Protein AF-A0A015Z1F5-F1 (afdb_monomer_lite)

Sequence (79 aa):
MNNLLEQRFFRLLSEYSQRKVSASEFAEAIEELAIHLADFSINEQDYSVLLRYFSFGLHRLKSYRVRFEQEKNTLFAFD

pLDDT: mean 88.68, std 9.29, range [49.91, 97.12]

Secondary structure (DSSP, 8-state):
-HHHHTSHHHHHHHHTTTS---HHHHHHHHHHHHHHHHHHHHHHHHHHHHHHHHHHHHHHHHHHHHHHHHHHHHHTT--

Radius of gyration: 26.59 Å; chains: 1; bounding box: 56×11×74 Å

Organism: NCBI:txid1339327

Foldseek 3Di:
DVVLCVQQLVVCVVCVVPDPDDPVSNVVSVVVNVVVVVVVVVVVVVVVVVVVVVVVVVVVVVVVVVVVVVVVVVVVVVD

Structure (mmCIF, N/CA/C/O backbone):
data_AF-A0A015Z1F5-F1
#
_entry.id   AF-A0A015Z1F5-F1
#
loop_
_atom_site.group_PDB
_atom_site.id
_atom_site.type_symbol
_atom_site.label_atom_id
_atom_site.label_alt_id
_atom_site.label_comp_id
_atom_site.label_asym_id
_atom_site.label_entity_id
_atom_site.label_seq_id
_atom_site.pdbx_PDB_ins_code
_atom_site.Cartn_x
_atom_site.Cartn_y
_atom_site.Cartn_z
_atom_site.occupancy
_atom_site.B_iso_or_equiv
_atom_site.auth_seq_id
_atom_site.auth_comp_id
_atom_site.auth_asym_id
_atom_site.auth_atom_id
_atom_site.pdbx_PDB_model_num
ATOM 1 N N . MET A 1 1 ? 3.760 5.365 5.656 1.00 49.91 1 MET A N 1
ATOM 2 C CA . MET A 1 1 ? 3.620 4.519 6.864 1.00 49.91 1 MET A CA 1
ATOM 3 C C . MET A 1 1 ? 2.977 5.252 8.042 1.00 49.91 1 MET A C 1
ATOM 5 O O . MET A 1 1 ? 2.313 4.592 8.827 1.00 49.91 1 MET A O 1
ATOM 9 N N . ASN A 1 2 ? 3.088 6.587 8.136 1.00 55.25 2 ASN A N 1
ATOM 10 C CA . ASN A 1 2 ? 2.513 7.362 9.249 1.00 55.25 2 ASN A CA 1
ATOM 11 C C . ASN A 1 2 ? 0.966 7.296 9.344 1.00 55.25 2 ASN A C 1
ATOM 13 O O . ASN A 1 2 ? 0.451 7.252 10.449 1.00 55.25 2 ASN A O 1
ATOM 17 N N . ASN A 1 3 ? 0.230 7.134 8.234 1.00 73.56 3 ASN A N 1
ATOM 18 C CA . ASN A 1 3 ? -1.249 7.134 8.252 1.00 73.56 3 ASN A CA 1
ATOM 19 C C . ASN A 1 3 ? -1.924 5.861 8.809 1.00 73.56 3 ASN A C 1
ATOM 21 O O . ASN A 1 3 ? -3.124 5.892 9.079 1.00 73.56 3 ASN A O 1
ATOM 25 N N . LEU A 1 4 ? -1.219 4.725 8.932 1.00 79.56 4 LEU A N 1
ATOM 26 C CA . LEU A 1 4 ? -1.862 3.464 9.344 1.00 79.56 4 LEU A CA 1
ATOM 27 C C . LEU A 1 4 ? -2.069 3.409 10.860 1.00 79.56 4 LEU A C 1
ATOM 29 O O . LEU A 1 4 ? -3.139 3.033 11.321 1.00 79.56 4 LEU A O 1
ATOM 33 N N . LEU A 1 5 ? -1.063 3.824 11.633 1.00 82.88 5 LEU A N 1
ATOM 34 C CA . LEU A 1 5 ? -1.128 3.832 13.099 1.00 82.88 5 LEU A CA 1
ATOM 35 C C . LEU A 1 5 ? -2.059 4.925 1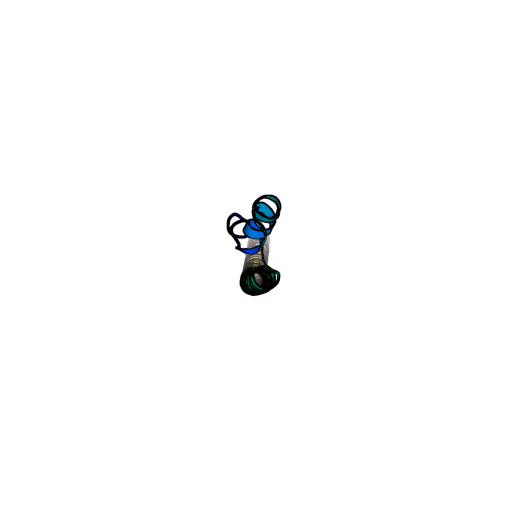3.646 1.00 82.88 5 LEU A C 1
ATOM 37 O O . LEU A 1 5 ? -2.492 4.843 14.790 1.00 82.88 5 LEU A O 1
ATOM 41 N N . GLU A 1 6 ? -2.399 5.917 12.822 1.00 86.75 6 GLU A N 1
ATOM 42 C CA . GLU A 1 6 ? -3.364 6.974 13.145 1.00 86.75 6 GLU A CA 1
ATOM 43 C C . GLU A 1 6 ? -4.829 6.518 12.989 1.00 86.75 6 GLU A C 1
ATOM 45 O O . GLU A 1 6 ? -5.746 7.199 13.463 1.00 86.75 6 GLU A O 1
ATOM 50 N N . GLN A 1 7 ? -5.071 5.355 12.366 1.00 91.00 7 GLN A N 1
ATOM 51 C CA . GLN A 1 7 ? -6.423 4.832 12.177 1.00 91.00 7 GLN A CA 1
ATOM 52 C C . GLN A 1 7 ? -7.108 4.563 13.517 1.00 91.00 7 GLN A C 1
ATOM 54 O O . GLN A 1 7 ? -6.498 4.126 14.500 1.00 91.00 7 GLN A O 1
ATOM 59 N N . ARG A 1 8 ? -8.423 4.804 13.540 1.00 93.06 8 ARG A N 1
ATOM 60 C CA . ARG A 1 8 ? -9.274 4.693 14.732 1.00 93.06 8 ARG A CA 1
ATOM 61 C C . ARG A 1 8 ? -9.103 3.347 15.441 1.00 93.06 8 ARG A C 1
ATOM 63 O O . ARG A 1 8 ? -9.021 3.328 16.663 1.00 93.06 8 ARG A O 1
ATOM 70 N N . PHE A 1 9 ? -8.937 2.259 14.691 1.00 93.75 9 PHE A N 1
ATOM 71 C CA . PHE A 1 9 ? -8.693 0.921 15.234 1.00 93.75 9 PHE A CA 1
ATOM 72 C C . PHE A 1 9 ? -7.478 0.848 16.175 1.00 93.75 9 PHE A C 1
ATOM 74 O O . PHE A 1 9 ? -7.608 0.407 17.316 1.00 93.75 9 PHE A O 1
ATOM 81 N N . PHE A 1 10 ? -6.305 1.320 15.742 1.00 92.19 10 PHE A N 1
ATOM 82 C CA . PHE A 1 10 ? -5.077 1.237 16.545 1.00 92.19 10 PHE A CA 1
ATOM 83 C C . PHE A 1 10 ? -5.123 2.150 17.770 1.00 92.19 10 PHE A C 1
ATOM 85 O O . PHE A 1 10 ? -4.632 1.786 18.840 1.00 92.19 10 PHE A O 1
ATOM 92 N N . ARG A 1 11 ? -5.784 3.303 17.644 1.00 91.62 11 ARG A N 1
ATOM 93 C CA . ARG A 1 11 ? -6.057 4.193 18.775 1.00 91.62 11 ARG A CA 1
ATOM 94 C C . ARG A 1 11 ? -6.966 3.530 19.814 1.00 91.62 11 ARG A C 1
ATOM 96 O O . ARG A 1 11 ? -6.626 3.541 20.992 1.00 91.62 11 ARG A O 1
ATOM 103 N N . LEU A 1 12 ? -8.048 2.870 19.392 1.00 93.06 12 LEU A N 1
ATOM 104 C CA . LEU A 1 12 ? -8.932 2.130 20.303 1.00 93.06 12 LEU A CA 1
ATOM 105 C C . LEU A 1 12 ? -8.209 0.976 21.013 1.00 93.06 12 LEU A C 1
ATOM 107 O O . LEU A 1 12 ? -8.437 0.755 22.201 1.00 93.06 12 LEU A O 1
ATOM 111 N N . LEU A 1 13 ? -7.303 0.270 20.325 1.00 90.94 13 LEU A N 1
ATOM 112 C CA . LEU A 1 13 ? -6.455 -0.748 20.957 1.00 90.94 13 LEU A CA 1
ATOM 113 C C . LEU A 1 13 ? -5.534 -0.150 22.030 1.00 90.94 13 LEU A C 1
ATOM 115 O O . LEU A 1 13 ? -5.377 -0.738 23.099 1.00 90.94 13 LEU A O 1
ATOM 119 N N . SER A 1 14 ? -4.956 1.026 21.771 1.00 89.38 14 SER A N 1
ATOM 120 C CA . SER A 1 14 ? -4.104 1.728 22.737 1.00 89.38 14 SER A CA 1
ATOM 121 C C . SER A 1 14 ? -4.887 2.230 23.955 1.00 89.38 14 SER A C 1
ATOM 123 O O . SER A 1 14 ? -4.358 2.249 25.066 1.00 89.38 14 SER A O 1
ATOM 125 N N . GLU A 1 15 ? -6.141 2.636 23.762 1.00 89.50 15 GLU A N 1
ATOM 126 C CA . GLU A 1 15 ? -7.010 3.173 24.815 1.00 89.50 15 GLU A CA 1
ATOM 127 C C . GLU A 1 15 ? -7.711 2.085 25.641 1.00 89.50 15 GLU A C 1
ATOM 129 O O . GLU A 1 15 ? -8.253 2.383 26.706 1.00 89.50 15 GLU A O 1
ATOM 134 N N . TYR A 1 16 ? -7.674 0.822 25.202 1.00 85.88 16 TYR A N 1
ATOM 135 C CA . TYR A 1 16 ? -8.415 -0.286 25.818 1.00 85.88 16 TYR A CA 1
ATOM 136 C C . TYR A 1 16 ? -8.116 -0.486 27.314 1.00 85.88 16 TYR A C 1
ATOM 138 O O . TYR A 1 16 ? -8.982 -0.911 28.077 1.00 85.88 16 TYR A O 1
ATOM 146 N N . SER A 1 17 ? -6.896 -0.160 27.758 1.00 83.44 17 SER A N 1
ATOM 147 C CA . SER A 1 17 ? -6.506 -0.237 29.174 1.00 83.44 17 SER A CA 1
ATOM 148 C C . SER A 1 17 ? -7.065 0.907 30.030 1.00 83.44 17 SER A C 1
ATOM 150 O O . SER A 1 17 ? -7.207 0.751 31.240 1.00 83.44 17 SER A O 1
ATOM 152 N N . GLN A 1 18 ? -7.385 2.048 29.414 1.00 88.81 18 GLN A N 1
ATOM 153 C CA . GLN A 1 18 ? -7.813 3.277 30.089 1.00 88.81 18 GLN A CA 1
ATOM 154 C C . GLN A 1 18 ? -9.327 3.502 30.005 1.00 88.81 18 GLN A C 1
ATOM 156 O O . GLN A 1 18 ? -9.915 4.113 30.897 1.00 88.81 18 GLN A O 1
ATOM 161 N N . ARG A 1 19 ? -9.971 3.008 28.944 1.00 87.94 19 ARG A N 1
ATOM 162 C CA . ARG A 1 19 ? -11.395 3.196 28.668 1.00 87.94 19 ARG A CA 1
ATOM 163 C C . ARG A 1 19 ? -12.020 1.885 28.214 1.00 87.94 19 ARG A C 1
ATOM 165 O O . ARG A 1 19 ? -11.481 1.170 27.376 1.00 87.94 19 ARG A O 1
ATOM 172 N N . LYS A 1 20 ? -13.231 1.615 28.704 1.00 84.56 20 LYS A N 1
ATOM 173 C CA . LYS A 1 20 ? -14.051 0.514 28.199 1.00 84.56 20 LYS A CA 1
ATOM 174 C C . LYS A 1 20 ? -14.600 0.891 26.820 1.00 84.56 20 LYS A C 1
ATOM 176 O O . LYS A 1 20 ? -15.504 1.718 26.720 1.00 84.56 20 LYS A O 1
ATOM 181 N N . VAL A 1 21 ? -14.017 0.312 25.778 1.00 86.50 21 VAL A N 1
ATOM 182 C CA . VAL A 1 21 ? -14.470 0.457 24.390 1.00 86.50 21 VAL A CA 1
ATOM 183 C C . VAL A 1 21 ? -15.567 -0.573 24.117 1.00 86.50 21 VAL A C 1
ATOM 185 O O . VAL A 1 21 ? -15.474 -1.723 24.553 1.00 86.50 21 VAL A O 1
ATOM 188 N N . SER A 1 22 ? -16.631 -0.160 23.435 1.00 90.94 22 SER A N 1
ATOM 189 C CA . SER A 1 22 ? -17.737 -1.054 23.080 1.00 90.94 22 SER A CA 1
ATOM 190 C C . SER A 1 22 ? -17.392 -1.954 21.888 1.00 90.94 22 SER A C 1
ATOM 192 O O . SER A 1 22 ? -16.574 -1.611 21.035 1.00 90.94 22 SER A O 1
ATOM 194 N N . ALA A 1 23 ? -18.051 -3.113 21.795 1.00 90.44 23 ALA A N 1
ATOM 195 C CA . ALA A 1 23 ? -17.879 -4.009 20.650 1.00 90.44 23 ALA A CA 1
ATOM 196 C C . ALA A 1 23 ? -18.321 -3.355 19.327 1.00 90.44 23 ALA A C 1
ATOM 198 O O . ALA A 1 23 ? -17.705 -3.600 18.294 1.00 90.44 23 ALA A O 1
ATOM 199 N N . SER A 1 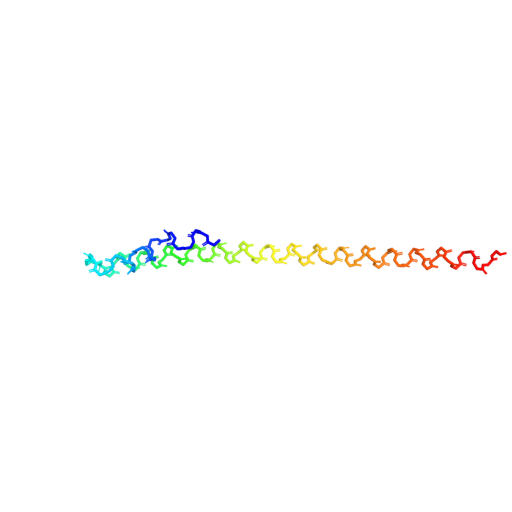24 ? -19.344 -2.493 19.362 1.00 93.69 24 SER A N 1
ATOM 200 C CA . SER A 1 24 ? -19.811 -1.736 18.195 1.00 93.69 24 SER A CA 1
ATOM 201 C C . SER A 1 24 ? -18.780 -0.717 17.713 1.00 93.69 24 SER A C 1
ATOM 203 O O . SER A 1 24 ? -18.513 -0.654 16.520 1.00 93.69 24 SER A O 1
ATOM 205 N N . GLU A 1 25 ? -18.135 0.024 18.623 1.00 92.81 25 GLU A N 1
ATOM 206 C CA . GLU A 1 25 ? -17.061 0.960 18.251 1.00 92.81 25 GLU A CA 1
ATOM 207 C C . GLU A 1 25 ? -15.869 0.239 17.613 1.00 92.81 25 GLU A C 1
ATOM 209 O O . GLU A 1 25 ? -15.262 0.761 16.679 1.00 92.81 25 GLU A O 1
ATOM 214 N N . PHE A 1 26 ? -15.532 -0.959 18.101 1.00 92.88 26 PHE A N 1
ATOM 215 C CA . PHE A 1 26 ? -14.494 -1.782 17.483 1.00 92.88 26 PHE A CA 1
ATOM 216 C C . PHE A 1 26 ? -14.903 -2.296 16.104 1.00 92.88 26 PHE A C 1
ATOM 218 O O . PHE A 1 26 ? -14.074 -2.288 15.199 1.00 92.88 26 PHE A O 1
ATOM 225 N N . ALA A 1 27 ? -16.155 -2.723 15.936 1.00 95.00 27 ALA A N 1
ATOM 226 C CA . ALA A 1 27 ? -16.661 -3.188 14.649 1.00 95.00 27 ALA A CA 1
ATOM 227 C C . ALA A 1 27 ? -16.596 -2.080 13.584 1.00 95.00 27 ALA A C 1
ATOM 229 O O . ALA A 1 27 ? -16.045 -2.312 12.511 1.00 95.00 27 ALA A O 1
ATOM 230 N N . GLU A 1 28 ? -17.046 -0.865 13.912 1.00 95.88 28 GLU A N 1
ATOM 231 C CA . GLU A 1 28 ? -16.931 0.303 13.024 1.00 95.88 28 GLU A CA 1
ATOM 232 C C . GLU A 1 28 ? -15.471 0.613 12.670 1.00 95.88 28 GLU A C 1
ATOM 234 O O . GLU A 1 28 ? -15.134 0.830 11.510 1.00 95.88 28 GLU A O 1
ATOM 239 N N . ALA A 1 29 ? -14.572 0.592 13.657 1.00 94.94 29 ALA A N 1
ATOM 240 C CA . ALA A 1 29 ? -13.163 0.882 13.419 1.00 94.94 29 ALA A CA 1
ATOM 241 C C . ALA A 1 29 ? -12.466 -0.182 12.549 1.00 94.94 29 ALA A C 1
ATOM 243 O O . ALA A 1 29 ? -11.524 0.142 11.825 1.00 94.94 29 ALA A O 1
ATOM 244 N N . ILE A 1 30 ? -12.911 -1.442 12.612 1.00 94.69 30 ILE A N 1
ATOM 245 C CA . ILE A 1 30 ? -12.439 -2.517 11.728 1.00 94.69 30 ILE A CA 1
ATOM 246 C C . ILE A 1 30 ? -12.935 -2.290 10.295 1.00 94.69 30 ILE A C 1
ATOM 248 O O . ILE A 1 30 ? -12.164 -2.482 9.357 1.00 94.69 30 ILE A O 1
ATOM 252 N N . GLU A 1 31 ? -14.184 -1.860 10.114 1.00 96.19 31 GLU A N 1
ATOM 253 C CA . GLU A 1 31 ? -14.745 -1.553 8.794 1.00 96.19 31 GLU A CA 1
ATOM 254 C C . GLU A 1 31 ? -14.029 -0.360 8.139 1.00 96.19 31 GLU A C 1
ATOM 256 O O . GLU A 1 31 ? -13.578 -0.459 6.996 1.00 96.19 31 GLU A O 1
ATOM 261 N N . GLU A 1 32 ? -13.808 0.723 8.890 1.00 94.56 32 GLU A N 1
ATOM 262 C CA . GLU A 1 32 ? -13.014 1.878 8.442 1.00 94.56 32 GLU A CA 1
ATOM 263 C C . GLU A 1 32 ? -11.586 1.475 8.030 1.00 94.56 32 GLU A C 1
ATOM 265 O O . GLU A 1 32 ? -11.070 1.933 7.004 1.00 94.56 32 GLU A O 1
ATOM 270 N N . LEU A 1 33 ? -10.948 0.594 8.812 1.00 94.00 33 LEU A N 1
ATOM 271 C CA . LEU A 1 33 ? -9.614 0.077 8.511 1.00 94.00 33 LEU A CA 1
ATOM 272 C C . LEU A 1 33 ? -9.614 -0.784 7.241 1.00 94.00 33 LEU A C 1
ATOM 274 O O . LEU A 1 33 ? -8.690 -0.679 6.436 1.00 94.00 33 LEU A O 1
ATOM 278 N N . ALA A 1 34 ? -10.636 -1.618 7.043 1.00 93.12 34 ALA A N 1
ATOM 279 C CA . ALA A 1 34 ? -10.760 -2.463 5.860 1.00 93.12 34 ALA A CA 1
ATOM 280 C C . ALA A 1 34 ? -10.892 -1.632 4.574 1.00 93.12 34 ALA A C 1
ATOM 282 O O . ALA A 1 34 ? -10.233 -1.948 3.584 1.00 93.12 34 ALA A O 1
ATOM 283 N N . ILE A 1 35 ? -11.667 -0.542 4.605 1.00 92.00 35 ILE A N 1
ATOM 284 C CA . ILE A 1 35 ? -11.793 0.397 3.478 1.00 92.00 35 ILE A CA 1
ATOM 285 C C . ILE A 1 35 ? -10.435 1.036 3.161 1.00 92.00 35 ILE A C 1
ATOM 287 O O . ILE A 1 35 ? -9.982 0.987 2.019 1.00 92.00 35 ILE A O 1
ATOM 291 N N . HIS A 1 36 ? -9.734 1.552 4.176 1.00 89.56 36 HIS A N 1
ATOM 292 C CA . HIS A 1 36 ? -8.403 2.139 3.986 1.00 89.56 36 HIS A CA 1
ATOM 293 C C . HIS A 1 36 ? -7.389 1.145 3.405 1.00 89.56 36 HIS A C 1
ATOM 295 O O . HIS A 1 36 ? -6.573 1.516 2.561 1.00 89.56 36 HIS A O 1
ATOM 301 N N . LEU A 1 37 ? -7.415 -0.112 3.859 1.00 88.06 37 LEU A N 1
ATOM 302 C CA . LEU A 1 37 ? -6.533 -1.159 3.343 1.00 88.06 37 LEU A CA 1
ATOM 303 C C . LEU A 1 37 ? -6.869 -1.527 1.894 1.00 88.06 37 LEU A C 1
ATOM 305 O O . LEU A 1 37 ? -5.949 -1.750 1.107 1.00 88.06 37 LEU A O 1
ATOM 309 N N . ALA A 1 38 ? -8.152 -1.557 1.528 1.00 87.31 38 ALA A N 1
ATOM 310 C CA . ALA A 1 38 ? -8.577 -1.792 0.153 1.00 87.31 38 ALA A CA 1
ATOM 311 C C . ALA A 1 38 ? -8.096 -0.670 -0.784 1.00 87.31 38 ALA A C 1
ATOM 313 O O . ALA A 1 38 ? -7.467 -0.959 -1.802 1.00 87.31 38 ALA A O 1
ATOM 314 N N . ASP A 1 39 ? -8.290 0.596 -0.403 1.00 86.31 39 ASP A N 1
ATOM 315 C CA . ASP A 1 39 ? -7.830 1.754 -1.182 1.00 86.31 39 ASP A CA 1
ATOM 316 C C . ASP A 1 39 ? -6.301 1.785 -1.320 1.00 86.31 39 ASP A C 1
ATOM 318 O O . ASP A 1 39 ? -5.762 2.030 -2.404 1.00 86.31 39 ASP A O 1
ATOM 322 N N . PHE A 1 40 ? -5.577 1.489 -0.235 1.00 84.06 40 PHE A N 1
ATOM 323 C CA . PHE A 1 40 ? -4.118 1.406 -0.266 1.00 84.06 40 PHE A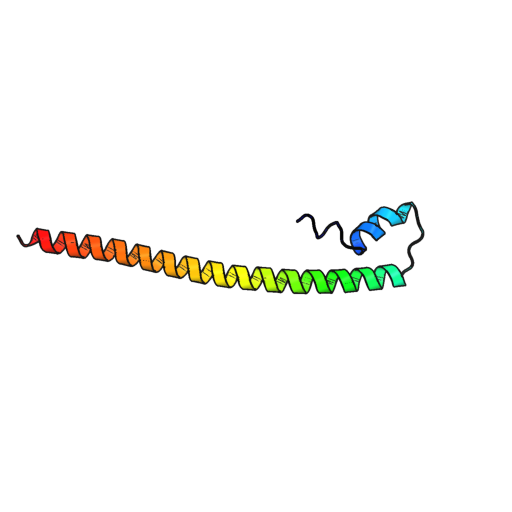 CA 1
ATOM 324 C C . PHE A 1 40 ? -3.632 0.281 -1.186 1.00 84.06 40 PHE A C 1
ATOM 326 O O . PHE A 1 40 ? -2.720 0.498 -1.983 1.00 84.06 40 PHE A O 1
ATOM 333 N N . SER A 1 41 ? -4.259 -0.897 -1.110 1.00 79.12 41 SER A N 1
ATOM 334 C CA . SER A 1 41 ? -3.917 -2.048 -1.950 1.00 79.12 41 SER A CA 1
ATOM 335 C C . SER A 1 41 ? -4.139 -1.759 -3.434 1.00 79.12 41 SER A C 1
ATOM 337 O O . SER A 1 41 ? -3.327 -2.180 -4.257 1.00 79.12 41 SER A O 1
ATOM 339 N N . ILE A 1 42 ? -5.214 -1.048 -3.788 1.00 80.69 42 ILE A N 1
ATOM 340 C CA . ILE A 1 42 ? -5.482 -0.637 -5.173 1.00 80.69 42 ILE A CA 1
ATOM 341 C C . ILE A 1 42 ? -4.377 0.306 -5.654 1.00 80.69 42 ILE A C 1
ATOM 343 O O . ILE A 1 42 ? -3.778 0.075 -6.704 1.00 80.69 42 ILE A O 1
ATOM 347 N N . ASN A 1 43 ? -4.047 1.316 -4.849 1.00 84.50 43 ASN A N 1
ATOM 348 C CA . ASN A 1 43 ? -3.011 2.284 -5.187 1.00 84.50 43 ASN A CA 1
ATOM 349 C C . ASN A 1 43 ? -1.628 1.623 -5.359 1.00 84.50 43 ASN A C 1
ATOM 351 O O . ASN A 1 43 ? -0.924 1.876 -6.335 1.00 84.50 43 ASN A O 1
ATOM 355 N N . GLU A 1 44 ? -1.236 0.731 -4.443 1.00 85.38 44 GLU A N 1
ATOM 356 C CA . GLU A 1 44 ? 0.013 -0.033 -4.549 1.00 85.38 44 GLU A CA 1
ATOM 357 C C . GLU A 1 44 ? 0.049 -0.880 -5.827 1.00 85.38 44 GLU A C 1
ATOM 359 O O . GLU A 1 44 ? 1.062 -0.905 -6.537 1.00 85.38 44 GLU A O 1
ATOM 364 N N . GLN A 1 45 ? -1.065 -1.535 -6.160 1.00 86.69 45 GLN A N 1
ATOM 365 C CA . GLN A 1 45 ? -1.158 -2.340 -7.366 1.00 86.69 45 GLN A CA 1
ATOM 366 C C . GLN A 1 45 ? -1.019 -1.486 -8.634 1.00 86.69 45 GLN A C 1
ATOM 368 O O . GLN A 1 45 ? -0.230 -1.851 -9.511 1.00 86.69 45 GLN A O 1
ATOM 373 N N . ASP A 1 46 ? -1.670 -0.326 -8.711 1.00 89.81 46 ASP A N 1
ATOM 374 C CA . ASP A 1 46 ? -1.530 0.609 -9.834 1.00 89.81 46 ASP A CA 1
ATOM 375 C C . ASP A 1 46 ? -0.086 1.110 -9.989 1.00 89.81 46 ASP A C 1
ATOM 377 O O . ASP A 1 46 ? 0.479 1.098 -11.092 1.00 89.81 46 ASP A O 1
ATOM 381 N N . TYR A 1 47 ? 0.575 1.460 -8.882 1.00 88.06 47 TYR A N 1
ATOM 382 C CA . TYR A 1 47 ? 1.993 1.825 -8.899 1.00 88.06 47 TYR A CA 1
ATOM 383 C C . TYR A 1 47 ? 2.892 0.673 -9.357 1.00 88.06 47 TYR A C 1
ATOM 385 O O . TYR A 1 47 ? 3.827 0.899 -10.132 1.00 88.06 47 TYR A O 1
ATOM 393 N N . SER A 1 48 ? 2.612 -0.564 -8.937 1.00 90.50 48 SER A N 1
ATOM 394 C CA . SER A 1 48 ? 3.368 -1.744 -9.374 1.00 90.50 48 SER A CA 1
ATOM 395 C C . SER A 1 48 ? 3.260 -1.960 -10.890 1.00 90.50 48 SER A C 1
ATOM 397 O O . SER A 1 48 ? 4.254 -2.271 -11.559 1.00 90.50 48 SER A O 1
ATOM 399 N N . VAL A 1 49 ? 2.075 -1.716 -11.461 1.00 92.81 49 VAL A N 1
ATOM 400 C CA . VAL A 1 49 ? 1.824 -1.798 -12.902 1.00 92.81 49 VAL A CA 1
ATOM 401 C C . VAL A 1 49 ? 2.617 -0.718 -13.640 1.00 92.81 49 VAL A C 1
ATOM 403 O O . VAL A 1 49 ? 3.320 -1.031 -14.605 1.00 92.81 49 VAL A O 1
ATOM 406 N N . LEU A 1 50 ? 2.584 0.531 -13.165 1.00 94.06 50 LEU A N 1
ATOM 407 C CA . LEU A 1 50 ? 3.370 1.631 -13.738 1.00 94.06 50 LEU A CA 1
ATOM 408 C C . LEU A 1 50 ? 4.877 1.347 -13.696 1.00 94.06 50 LEU A C 1
ATOM 410 O O . LEU A 1 50 ? 5.564 1.499 -14.709 1.00 94.06 50 LEU A O 1
ATOM 414 N N . LEU A 1 51 ? 5.392 0.869 -12.561 1.00 95.12 51 LEU A N 1
ATOM 415 C CA . LEU A 1 51 ? 6.797 0.483 -12.394 1.00 95.12 51 LEU A CA 1
ATOM 416 C C . LEU A 1 51 ? 7.212 -0.619 -13.367 1.00 95.12 51 LEU A C 1
ATOM 418 O O . LEU A 1 51 ? 8.307 -0.568 -13.936 1.00 95.12 51 LEU A O 1
ATOM 422 N N . ARG A 1 52 ? 6.338 -1.600 -13.601 1.00 95.81 52 ARG A N 1
ATOM 423 C CA . ARG A 1 52 ? 6.580 -2.673 -14.568 1.00 95.81 52 ARG A CA 1
ATOM 424 C C . ARG A 1 52 ? 6.662 -2.136 -15.998 1.00 95.81 52 ARG A C 1
ATOM 426 O O . ARG A 1 52 ? 7.590 -2.503 -16.720 1.00 95.81 52 ARG A O 1
ATOM 433 N N . TYR A 1 53 ? 5.754 -1.247 -16.404 1.00 96.25 53 TYR A N 1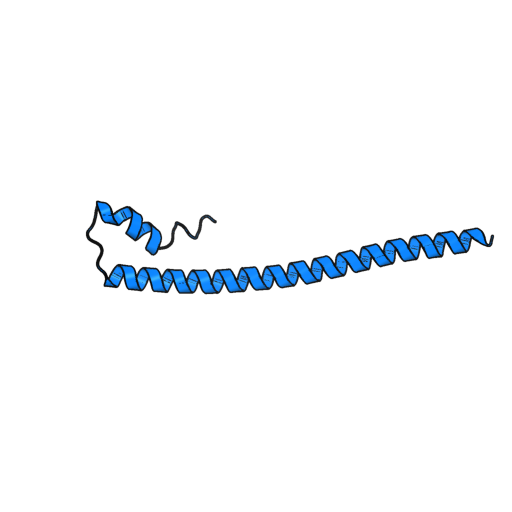
ATOM 434 C CA . TYR A 1 53 ? 5.809 -0.617 -17.731 1.00 96.25 53 TYR A CA 1
ATOM 435 C C . TYR A 1 53 ? 7.044 0.263 -17.907 1.00 96.25 53 TYR A C 1
ATOM 437 O O . TYR A 1 53 ? 7.719 0.181 -18.935 1.00 96.25 53 TYR A O 1
ATOM 445 N N . PHE A 1 54 ? 7.382 1.051 -16.889 1.00 95.88 54 PHE A N 1
ATOM 446 C CA . PHE A 1 54 ? 8.593 1.860 -16.885 1.00 95.88 54 PHE A CA 1
ATOM 447 C C . PHE A 1 54 ? 9.849 0.990 -17.034 1.00 95.88 54 PHE A C 1
ATOM 449 O O . PHE A 1 54 ? 10.689 1.244 -17.899 1.00 95.88 54 PHE A O 1
ATOM 456 N N . SER A 1 55 ? 9.938 -0.094 -16.259 1.00 96.56 55 SER A N 1
ATOM 457 C CA . SER A 1 55 ? 11.047 -1.054 -16.328 1.00 96.56 55 SER A CA 1
ATOM 458 C C . SER A 1 55 ? 11.170 -1.692 -17.712 1.00 96.56 55 SER A C 1
ATOM 460 O O . SER A 1 55 ? 12.275 -1.809 -18.247 1.00 96.56 55 SER A O 1
ATOM 462 N N . PHE A 1 56 ? 10.041 -2.053 -18.329 1.00 96.88 56 PHE A N 1
ATOM 463 C CA . PHE A 1 56 ? 10.019 -2.591 -19.687 1.00 96.88 56 PHE A CA 1
ATOM 464 C C . PHE A 1 56 ? 10.520 -1.571 -20.721 1.00 96.88 56 PHE A C 1
ATOM 466 O O . PHE A 1 56 ? 11.378 -1.894 -21.547 1.00 96.88 56 PHE A O 1
ATOM 473 N N . GLY A 1 57 ? 10.041 -0.324 -20.654 1.00 96.69 57 GLY A N 1
ATOM 474 C CA . GLY A 1 57 ? 10.495 0.761 -21.527 1.00 96.69 57 GLY A CA 1
ATOM 475 C C . GLY A 1 57 ? 11.999 1.017 -21.402 1.00 96.69 57 GLY A C 1
ATOM 476 O O . GLY A 1 57 ? 12.703 1.116 -22.409 1.00 96.69 57 GLY A O 1
ATOM 477 N N . LEU A 1 58 ? 12.513 1.025 -20.170 1.00 97.12 58 LEU A N 1
ATOM 478 C CA . LEU A 1 58 ? 13.939 1.181 -19.895 1.00 97.12 58 LEU A CA 1
ATOM 479 C C . LEU A 1 58 ? 14.768 0.022 -20.463 1.00 97.12 58 LEU A C 1
ATOM 481 O O . LEU A 1 58 ? 15.829 0.251 -21.047 1.00 97.12 58 LEU A O 1
ATOM 485 N N . HIS A 1 59 ? 14.291 -1.218 -20.326 1.00 96.69 59 HIS A N 1
ATOM 486 C CA . HIS A 1 59 ? 14.957 -2.381 -20.909 1.00 96.69 59 HIS A CA 1
ATOM 487 C C . HIS A 1 59 ? 15.037 -2.264 -22.435 1.00 96.69 59 HIS A C 1
ATOM 489 O O . HIS A 1 59 ? 16.103 -2.452 -23.019 1.00 96.69 59 HIS A O 1
ATOM 495 N N . ARG A 1 60 ? 13.935 -1.870 -23.084 1.00 95.50 60 ARG A N 1
ATOM 496 C CA . ARG A 1 60 ? 13.896 -1.667 -24.536 1.00 95.50 60 ARG A CA 1
ATOM 497 C C . ARG A 1 60 ? 14.879 -0.587 -24.991 1.00 95.50 60 ARG A C 1
ATOM 499 O O . ARG A 1 60 ? 15.590 -0.788 -25.972 1.00 95.50 60 ARG A O 1
ATOM 506 N N . LEU A 1 61 ? 14.967 0.525 -24.260 1.00 96.81 61 LEU A N 1
ATOM 507 C CA . LEU A 1 61 ? 15.919 1.598 -24.552 1.00 96.81 61 LEU A CA 1
ATOM 508 C C . LEU A 1 61 ? 17.375 1.119 -24.436 1.00 96.81 61 LEU A C 1
ATOM 510 O O . LEU A 1 61 ? 18.192 1.415 -25.308 1.00 96.81 61 LEU A O 1
ATOM 514 N N . LYS A 1 62 ? 17.696 0.324 -23.406 1.00 95.69 62 LYS A N 1
ATOM 515 C CA . LYS A 1 62 ? 19.020 -0.305 -23.264 1.00 95.69 62 LYS A CA 1
ATOM 516 C C . LYS A 1 62 ? 19.332 -1.230 -24.439 1.00 95.69 62 LYS A C 1
ATOM 518 O O . LYS A 1 62 ? 20.431 -1.151 -24.984 1.00 95.69 62 LYS A O 1
ATOM 523 N N . SER A 1 63 ? 18.374 -2.055 -24.865 1.00 95.19 63 SER A N 1
ATOM 524 C CA . SER A 1 63 ? 18.539 -2.916 -26.041 1.00 95.19 63 SER A CA 1
ATOM 525 C C . SER A 1 63 ? 18.780 -2.107 -27.317 1.00 95.19 63 SER A C 1
ATOM 527 O O . SER A 1 63 ? 19.681 -2.449 -28.079 1.00 95.19 63 SER A O 1
ATOM 529 N N . T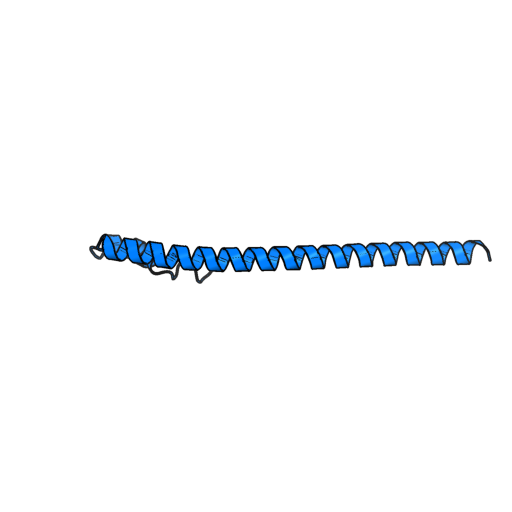YR A 1 64 ? 18.043 -1.010 -27.536 1.00 95.62 64 TYR A N 1
ATOM 530 C CA . TYR A 1 64 ? 18.276 -0.133 -28.688 1.00 95.62 64 TYR A CA 1
ATOM 531 C C . TYR A 1 64 ? 19.663 0.499 -28.668 1.00 95.62 64 TYR A C 1
ATOM 533 O O . TYR A 1 64 ? 20.327 0.507 -29.698 1.00 95.62 64 TYR A O 1
ATOM 541 N N . ARG A 1 65 ? 20.135 0.960 -27.505 1.00 93.50 65 ARG A N 1
ATOM 542 C CA . ARG A 1 65 ? 21.500 1.481 -27.365 1.00 93.50 65 ARG A CA 1
ATOM 543 C C . ARG A 1 65 ? 22.544 0.433 -27.752 1.00 93.50 65 ARG A C 1
ATOM 545 O O . ARG A 1 65 ? 23.450 0.742 -28.513 1.00 93.50 65 ARG A O 1
ATOM 552 N N . VAL A 1 66 ? 22.423 -0.796 -27.243 1.00 94.81 66 VAL A N 1
ATOM 553 C CA . VAL A 1 66 ? 23.360 -1.888 -27.571 1.00 94.81 66 VAL A CA 1
ATOM 554 C C . VAL A 1 66 ? 23.353 -2.178 -29.069 1.00 94.81 66 VAL A C 1
ATOM 556 O O . VAL A 1 66 ? 24.417 -2.257 -29.676 1.00 94.81 66 VAL A O 1
ATOM 559 N N . ARG A 1 67 ? 22.163 -2.290 -29.668 1.00 92.88 67 ARG A N 1
ATOM 560 C CA . ARG A 1 67 ? 22.016 -2.547 -31.101 1.00 92.88 67 ARG A CA 1
ATOM 561 C C . ARG A 1 67 ? 22.614 -1.422 -31.949 1.00 92.88 67 ARG A C 1
ATOM 563 O O . ARG A 1 67 ? 23.327 -1.705 -32.901 1.00 92.88 67 ARG A O 1
ATOM 570 N N . PHE A 1 68 ? 22.365 -0.170 -31.580 1.00 93.06 68 PHE A N 1
ATOM 571 C CA . PHE A 1 68 ? 22.925 0.990 -32.269 1.00 93.06 68 PHE A CA 1
ATOM 572 C C . PHE A 1 68 ? 24.459 0.993 -32.232 1.00 93.06 68 PHE A C 1
ATOM 574 O O . PHE A 1 68 ? 25.101 1.189 -33.259 1.00 93.06 68 PHE A O 1
ATOM 581 N N . GLU A 1 69 ? 25.060 0.719 -31.069 1.00 92.81 69 GLU A N 1
ATOM 582 C CA . GLU A 1 69 ? 26.521 0.618 -30.955 1.00 92.81 69 GLU A CA 1
ATOM 583 C C . GLU A 1 69 ? 27.090 -0.534 -31.796 1.00 92.81 69 GLU A C 1
ATOM 585 O O . GLU A 1 69 ? 28.139 -0.376 -32.416 1.00 92.81 69 GLU A O 1
ATOM 590 N N . GLN A 1 70 ? 26.400 -1.679 -31.856 1.00 93.12 70 GLN A N 1
ATOM 591 C CA . GLN A 1 70 ? 26.797 -2.799 -32.715 1.00 93.12 70 GLN A CA 1
ATOM 592 C C . GLN A 1 70 ? 26.748 -2.420 -34.196 1.00 93.12 70 GLN A C 1
ATOM 594 O O . GLN A 1 70 ? 27.752 -2.589 -34.881 1.00 93.12 70 GLN A O 1
ATOM 599 N N . GLU A 1 71 ? 25.622 -1.871 -34.665 1.00 91.62 71 GLU A N 1
ATOM 600 C CA . GLU A 1 71 ? 25.431 -1.456 -36.061 1.00 91.62 71 GLU A CA 1
ATOM 601 C C . GLU A 1 71 ? 26.497 -0.440 -36.485 1.00 91.62 71 GLU A C 1
ATOM 603 O O . GLU A 1 71 ? 27.137 -0.612 -37.526 1.00 91.62 71 GLU A O 1
ATOM 60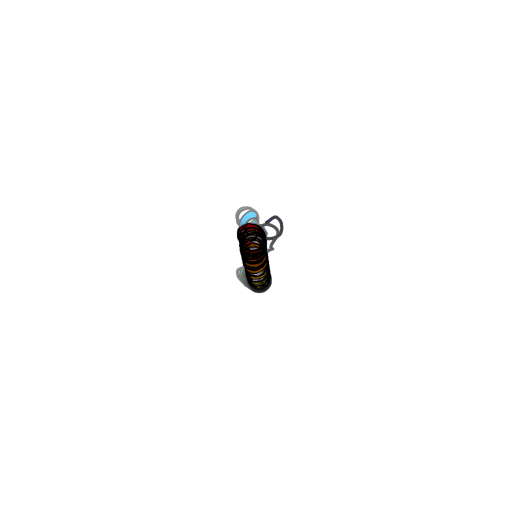8 N N . LYS A 1 72 ? 26.765 0.554 -35.629 1.00 90.31 72 LYS A N 1
ATOM 609 C CA . LYS A 1 72 ? 27.840 1.530 -35.817 1.00 90.31 72 LYS A CA 1
ATOM 610 C C . LYS A 1 72 ? 29.202 0.848 -35.979 1.00 90.31 72 LYS A C 1
ATOM 612 O O . LYS A 1 72 ? 29.919 1.147 -36.926 1.00 90.31 72 LYS A O 1
ATOM 617 N N . ASN A 1 73 ? 29.560 -0.073 -35.083 1.00 88.69 73 ASN A N 1
ATOM 618 C CA . ASN A 1 73 ? 30.856 -0.755 -35.130 1.00 88.69 73 ASN A CA 1
ATOM 619 C C . ASN A 1 73 ? 31.017 -1.630 -36.382 1.00 88.69 73 ASN A C 1
ATOM 621 O O . ASN A 1 73 ? 32.113 -1.687 -36.928 1.00 88.69 73 ASN A O 1
ATOM 625 N N . THR A 1 74 ? 29.949 -2.282 -36.860 1.00 88.31 74 THR A N 1
ATOM 626 C CA . THR A 1 74 ? 29.982 -2.994 -38.149 1.00 88.31 74 THR A CA 1
ATOM 627 C C . THR A 1 74 ? 30.208 -2.052 -39.320 1.00 88.31 74 THR A C 1
ATOM 629 O O . THR A 1 74 ? 30.970 -2.407 -40.208 1.00 88.31 74 THR A O 1
ATOM 632 N N . LEU A 1 75 ? 29.591 -0.865 -39.328 1.00 82.69 75 LEU A N 1
ATOM 633 C CA . LEU A 1 75 ? 29.756 0.098 -40.420 1.00 82.69 75 LEU A CA 1
ATOM 634 C C . LEU A 1 75 ? 31.231 0.495 -40.603 1.00 82.69 75 LEU A C 1
ATOM 636 O O . LEU A 1 75 ? 31.724 0.499 -41.719 1.00 82.69 75 LEU A O 1
ATOM 640 N N . PHE A 1 76 ? 31.940 0.733 -39.496 1.00 76.88 76 PHE A N 1
ATOM 641 C CA . PHE A 1 76 ? 33.367 1.080 -39.489 1.00 76.88 76 PHE A CA 1
ATOM 642 C C . PHE A 1 76 ? 34.320 -0.107 -39.702 1.00 76.88 76 PHE A C 1
ATOM 644 O O . PHE A 1 76 ? 35.522 0.102 -39.801 1.00 76.88 76 PHE A O 1
ATOM 651 N N . ALA A 1 77 ? 33.826 -1.348 -39.717 1.00 74.25 77 ALA A N 1
ATOM 652 C CA . ALA A 1 77 ? 34.651 -2.533 -39.968 1.00 74.25 77 ALA A CA 1
ATOM 653 C C . ALA A 1 77 ? 34.777 -2.872 -41.467 1.00 74.25 77 ALA A C 1
ATOM 655 O O . ALA A 1 77 ? 35.561 -3.751 -41.821 1.00 74.25 77 ALA A O 1
ATOM 656 N N . PHE A 1 78 ? 33.981 -2.219 -42.324 1.00 65.12 78 PHE A N 1
ATOM 657 C CA . PHE A 1 78 ? 33.997 -2.385 -43.783 1.00 65.12 78 PHE A CA 1
ATOM 658 C C . PHE A 1 78 ? 34.649 -1.205 -44.531 1.00 65.12 78 PHE A C 1
ATOM 660 O O . PHE A 1 78 ? 34.721 -1.262 -45.759 1.00 65.12 78 PHE A O 1
ATOM 667 N N . ASP A 1 79 ? 35.127 -0.191 -43.800 1.00 54.34 79 ASP A N 1
ATOM 668 C CA . ASP A 1 79 ? 36.038 0.865 -44.276 1.00 54.34 79 ASP A CA 1
ATOM 669 C C . ASP A 1 79 ? 37.499 0.477 -43.978 1.00 54.34 79 ASP A C 1
ATOM 671 O O . ASP A 1 79 ? 38.381 0.787 -44.813 1.00 54.34 79 ASP A O 1
#